Protein AF-A0A1S6H492-F1 (afdb_monomer_lite)

Secondary structure (DSSP, 8-state):
-HHHHHHHHHHHHSTHHHH-HHHHHHHHHH-PPPHHHHHHHHHHHHHHHHHHHTTT-TTTTT-TTHHHHHHHHHHHHHHHHHHHHHHHHHHHHHHHH--

Sequence (99 aa):
MYQAYTSAKLALANPILSADPEKFAEQIASSIPPLWAWLVTGVSLIITLGLLSAWWVPRLTKWRWLALTNGLWLGGWTLYILLWLVVAVIVVSNLLRFT

pLDDT: mean 70.69, std 13.0, range [40.59, 89.19]

Structure (mmCIF, N/CA/C/O backbone):
data_AF-A0A1S6H492-F1
#
_entry.id   AF-A0A1S6H492-F1
#
loop_
_atom_site.group_PDB
_atom_site.id
_atom_site.type_symbol
_atom_site.label_atom_id
_atom_site.label_alt_id
_atom_site.label_comp_id
_atom_site.label_asym_id
_atom_site.label_entity_id
_atom_site.label_seq_id
_atom_site.pdbx_PDB_ins_code
_atom_site.Cartn_x
_atom_site.Cartn_y
_atom_site.Cartn_z
_atom_site.occupancy
_atom_site.B_iso_or_equiv
_atom_site.auth_seq_id
_atom_site.auth_comp_id
_atom_site.auth_asym_id
_atom_site.auth_atom_id
_atom_site.pdbx_PDB_model_num
ATOM 1 N N . MET A 1 1 ? 5.078 9.620 -3.240 1.00 43.97 1 MET A N 1
ATOM 2 C CA . MET A 1 1 ? 4.365 10.408 -4.274 1.00 43.97 1 MET A CA 1
ATOM 3 C C . MET A 1 1 ? 5.314 11.045 -5.285 1.00 43.97 1 MET A C 1
ATOM 5 O O . MET A 1 1 ? 5.155 10.749 -6.457 1.00 43.97 1 MET A O 1
ATOM 9 N N . TYR A 1 2 ? 6.317 11.833 -4.865 1.00 40.59 2 TYR A N 1
ATOM 10 C CA . TYR A 1 2 ? 7.239 12.497 -5.804 1.00 40.59 2 TYR A CA 1
ATOM 11 C C . TYR A 1 2 ? 8.034 11.495 -6.660 1.00 40.59 2 TYR A C 1
ATOM 13 O O . TYR A 1 2 ? 7.908 11.535 -7.870 1.00 40.59 2 TYR A O 1
ATOM 21 N N . GLN A 1 3 ? 8.714 10.512 -6.052 1.00 46.22 3 GLN A N 1
ATOM 22 C CA . GLN A 1 3 ? 9.525 9.521 -6.783 1.00 46.22 3 GLN A CA 1
ATOM 23 C C . GLN A 1 3 ? 8.759 8.688 -7.817 1.00 46.22 3 GLN A C 1
ATOM 25 O O . GLN A 1 3 ? 9.281 8.495 -8.904 1.00 46.22 3 GLN A O 1
ATOM 30 N N . ALA A 1 4 ? 7.538 8.238 -7.509 1.00 50.56 4 ALA A N 1
ATOM 31 C CA . ALA A 1 4 ? 6.721 7.463 -8.448 1.00 50.56 4 ALA A CA 1
ATOM 32 C C . ALA A 1 4 ? 6.282 8.306 -9.659 1.00 50.56 4 ALA A C 1
ATOM 34 O O . ALA A 1 4 ? 6.234 7.815 -10.783 1.00 50.56 4 ALA A O 1
ATOM 35 N N . TYR A 1 5 ? 6.007 9.597 -9.439 1.00 49.84 5 TYR A N 1
ATOM 36 C CA . TYR A 1 5 ? 5.728 10.540 -10.517 1.00 49.84 5 TYR A CA 1
ATOM 37 C C . TYR A 1 5 ? 6.994 10.856 -11.319 1.00 49.84 5 TYR A C 1
ATOM 39 O O . TYR A 1 5 ? 6.932 10.918 -12.541 1.00 49.84 5 TYR A O 1
ATOM 47 N N . THR A 1 6 ? 8.160 10.993 -10.675 1.00 53.25 6 THR A N 1
ATOM 48 C CA . THR A 1 6 ? 9.432 11.201 -11.382 1.00 53.25 6 THR A CA 1
ATOM 49 C C . THR A 1 6 ? 9.851 9.975 -12.183 1.00 53.25 6 THR A C 1
ATOM 51 O O . THR A 1 6 ? 10.312 10.148 -13.302 1.00 53.25 6 THR A O 1
ATOM 54 N N . SER A 1 7 ? 9.664 8.757 -11.667 1.00 53.62 7 SER A N 1
ATOM 55 C CA . SER A 1 7 ? 9.988 7.510 -12.368 1.00 53.62 7 SER A CA 1
ATOM 56 C C . SER A 1 7 ? 9.007 7.219 -13.501 1.00 53.62 7 SER A C 1
ATOM 58 O O . SER A 1 7 ? 9.442 6.820 -14.572 1.00 53.62 7 SER A O 1
ATOM 60 N N . ALA A 1 8 ? 7.710 7.499 -13.327 1.00 54.62 8 ALA A N 1
ATOM 61 C CA . ALA A 1 8 ? 6.729 7.419 -14.411 1.00 54.62 8 ALA A CA 1
ATOM 62 C C . ALA A 1 8 ? 6.975 8.492 -15.483 1.00 54.62 8 ALA A C 1
ATOM 64 O O . ALA A 1 8 ? 6.898 8.205 -16.672 1.00 54.62 8 ALA A O 1
ATOM 65 N N . LYS A 1 9 ? 7.335 9.717 -15.080 1.00 53.53 9 LYS A N 1
ATOM 66 C CA . LYS A 1 9 ? 7.713 10.793 -16.004 1.00 53.53 9 LYS A CA 1
ATOM 67 C C . LYS A 1 9 ? 9.027 10.481 -16.722 1.00 53.53 9 LYS A C 1
ATOM 69 O O . LYS A 1 9 ? 9.124 10.770 -17.903 1.00 53.53 9 LYS A O 1
ATOM 74 N N . LEU A 1 10 ? 10.000 9.854 -16.059 1.00 54.88 10 LEU A N 1
ATOM 75 C CA . LEU A 1 10 ? 11.216 9.324 -16.687 1.00 54.88 10 LEU A CA 1
ATOM 76 C C . LEU A 1 10 ? 10.896 8.168 -17.645 1.00 54.88 10 LEU A C 1
ATOM 78 O O . LEU A 1 10 ? 11.420 8.159 -18.747 1.00 54.88 10 LEU A O 1
ATOM 82 N N . ALA A 1 11 ? 9.996 7.250 -17.292 1.00 52.94 11 ALA A N 1
ATOM 83 C CA . ALA A 1 11 ? 9.574 6.157 -18.171 1.00 52.94 11 ALA A CA 1
ATOM 84 C C . ALA A 1 11 ? 8.778 6.641 -19.400 1.00 52.94 11 ALA A C 1
ATOM 86 O O . ALA A 1 11 ? 8.876 6.043 -20.465 1.00 52.94 11 ALA A O 1
ATOM 87 N N . LEU A 1 12 ? 8.007 7.727 -19.266 1.00 54.41 12 LEU A N 1
ATOM 88 C CA . LEU A 1 12 ? 7.227 8.334 -20.353 1.00 54.41 12 LEU A CA 1
ATOM 89 C C . LEU A 1 12 ? 8.033 9.324 -21.208 1.00 54.41 12 LEU A C 1
ATOM 91 O O . LEU A 1 12 ? 7.719 9.498 -22.381 1.00 54.41 12 LEU A O 1
ATOM 95 N N . ALA A 1 13 ? 9.031 10.006 -20.636 1.00 52.66 13 ALA A N 1
ATOM 96 C CA . ALA A 1 13 ? 9.813 11.031 -21.335 1.00 52.66 13 ALA A CA 1
ATOM 97 C C . ALA A 1 13 ? 11.083 10.490 -22.004 1.00 52.66 13 ALA A C 1
ATOM 99 O O . ALA A 1 13 ? 11.654 11.181 -22.845 1.00 52.66 13 ALA A O 1
ATOM 100 N N . ASN A 1 14 ? 11.547 9.294 -21.635 1.00 50.66 14 ASN A N 1
ATOM 101 C CA . ASN A 1 14 ? 12.785 8.735 -22.161 1.00 50.66 14 ASN A CA 1
ATOM 102 C C . ASN A 1 14 ? 12.460 7.627 -23.181 1.00 50.66 14 ASN A C 1
ATOM 104 O O . ASN A 1 14 ? 11.801 6.654 -22.813 1.00 50.66 14 ASN A O 1
ATOM 108 N N . PRO A 1 15 ? 12.951 7.699 -24.434 1.00 54.16 15 PRO A N 1
ATOM 109 C CA . PRO A 1 15 ? 12.743 6.664 -25.457 1.00 54.16 15 PRO A CA 1
ATOM 110 C C . PRO A 1 15 ? 13.443 5.329 -25.133 1.00 54.16 15 PRO A C 1
ATOM 112 O O . PRO A 1 15 ? 13.533 4.452 -25.987 1.00 54.16 15 PRO A O 1
ATOM 115 N N . ILE A 1 16 ? 13.929 5.145 -23.902 1.00 52.50 16 ILE A N 1
ATOM 116 C CA . ILE A 1 16 ? 14.597 3.930 -23.427 1.00 52.50 16 ILE A CA 1
ATOM 117 C C . ILE A 1 16 ? 13.649 2.728 -23.517 1.00 52.50 16 ILE A C 1
ATOM 119 O O . ILE A 1 16 ? 14.091 1.650 -23.895 1.00 52.50 16 ILE A O 1
ATOM 123 N N . LEU A 1 17 ? 12.344 2.919 -23.280 1.00 53.28 17 LEU A N 1
ATOM 124 C CA . LEU A 1 17 ? 11.349 1.846 -23.411 1.00 53.28 17 LEU A CA 1
ATOM 125 C C . LEU A 1 17 ? 11.302 1.251 -24.831 1.00 53.28 17 LEU A C 1
ATOM 127 O O . LEU A 1 17 ? 11.073 0.057 -24.983 1.00 53.28 17 LEU A O 1
ATOM 131 N N . SER A 1 18 ? 11.522 2.086 -25.854 1.00 57.38 18 SER A N 1
ATOM 132 C CA . SER A 1 18 ? 11.535 1.680 -27.265 1.00 57.38 18 SER A CA 1
ATOM 133 C C . SER A 1 18 ? 12.930 1.345 -27.798 1.00 57.38 18 SER A C 1
ATOM 135 O O . SER A 1 18 ? 13.037 0.646 -28.798 1.00 57.38 18 SER A O 1
ATOM 137 N N . ALA A 1 19 ? 13.990 1.873 -27.178 1.00 60.03 19 ALA A N 1
ATOM 138 C CA . ALA A 1 19 ? 15.361 1.764 -27.678 1.00 60.03 19 ALA A CA 1
ATOM 139 C C . ALA A 1 19 ? 16.179 0.648 -27.009 1.00 60.03 19 ALA A C 1
ATOM 141 O O . ALA A 1 19 ? 16.997 0.039 -27.682 1.00 60.03 19 ALA A O 1
ATOM 142 N N . ASP A 1 20 ? 15.971 0.387 -25.713 1.00 62.91 20 ASP A N 1
ATOM 143 C CA . ASP A 1 20 ? 16.712 -0.614 -24.928 1.00 62.91 20 ASP A CA 1
ATOM 144 C C . ASP A 1 20 ? 15.810 -1.163 -23.790 1.00 62.91 20 ASP A C 1
ATOM 146 O O . ASP A 1 20 ? 15.967 -0.794 -22.616 1.00 62.91 20 ASP A O 1
ATOM 150 N N . PRO A 1 21 ? 14.839 -2.046 -24.104 1.00 61.62 21 PRO A N 1
ATOM 151 C CA . PRO A 1 21 ? 13.883 -2.571 -23.124 1.00 61.62 21 PRO A CA 1
ATOM 152 C C . PRO A 1 21 ? 14.555 -3.365 -21.990 1.00 61.62 21 PRO A C 1
ATOM 154 O O . PRO A 1 21 ? 14.077 -3.340 -20.855 1.00 61.62 21 PRO A O 1
ATOM 157 N N . GLU A 1 22 ? 15.696 -4.007 -22.256 1.00 63.12 22 GLU A N 1
ATOM 158 C CA . GLU A 1 22 ? 16.468 -4.756 -21.254 1.00 63.12 22 GLU A CA 1
ATOM 159 C C . GLU A 1 22 ? 17.094 -3.836 -20.195 1.00 63.12 22 GLU A C 1
ATOM 161 O O . GLU A 1 22 ? 16.981 -4.105 -19.000 1.00 63.12 22 GLU A O 1
ATOM 166 N N . LYS A 1 23 ? 17.654 -2.685 -20.596 1.00 63.88 23 LYS A N 1
ATOM 167 C CA . LYS A 1 23 ? 18.206 -1.698 -19.648 1.00 63.88 23 LYS A CA 1
ATOM 168 C C . LYS A 1 23 ? 17.121 -1.013 -18.829 1.00 63.88 23 LYS A C 1
ATOM 170 O O . LYS A 1 23 ? 17.349 -0.653 -17.675 1.00 63.88 23 LYS A O 1
ATOM 175 N N . PHE A 1 24 ? 15.935 -0.823 -19.409 1.00 63.44 24 PHE A N 1
ATOM 176 C CA . PHE A 1 24 ? 14.780 -0.332 -18.664 1.00 63.44 24 PHE A CA 1
ATOM 177 C C . PHE A 1 24 ? 14.329 -1.348 -17.604 1.00 63.44 24 PHE A C 1
ATOM 179 O O . PHE A 1 24 ? 14.099 -0.974 -16.452 1.00 63.44 24 PHE A O 1
ATOM 186 N N . ALA A 1 25 ? 14.269 -2.635 -17.961 1.00 58.97 25 ALA A N 1
ATOM 187 C CA . ALA A 1 25 ? 13.979 -3.710 -17.017 1.00 58.97 25 ALA A CA 1
ATOM 188 C C . ALA A 1 25 ? 15.042 -3.800 -15.908 1.00 58.97 25 ALA A C 1
ATOM 190 O O . ALA A 1 25 ? 14.679 -3.918 -14.739 1.00 58.97 25 ALA A O 1
ATOM 191 N N . GLU A 1 26 ? 16.330 -3.647 -16.231 1.00 65.31 26 GLU A N 1
ATOM 192 C CA . GLU A 1 26 ? 17.410 -3.568 -15.238 1.00 65.31 26 GLU A CA 1
ATOM 193 C C . GLU A 1 26 ? 17.296 -2.337 -14.332 1.00 65.31 26 GLU A C 1
ATOM 195 O O . GLU A 1 26 ? 17.522 -2.444 -13.128 1.00 65.31 26 GLU A O 1
ATOM 200 N N . GLN A 1 27 ? 16.910 -1.168 -14.851 1.00 64.38 27 GLN A N 1
ATOM 201 C CA . GLN A 1 27 ? 16.680 0.028 -14.029 1.00 64.38 27 GLN A CA 1
ATOM 202 C C . GLN A 1 27 ? 15.501 -0.140 -13.067 1.00 64.38 27 GLN A C 1
ATOM 204 O O . GLN A 1 27 ? 15.570 0.324 -11.927 1.00 64.38 27 GLN A O 1
ATOM 209 N N . ILE A 1 28 ? 14.437 -0.830 -13.482 1.00 61.62 28 ILE A N 1
ATOM 210 C CA . ILE A 1 28 ? 13.324 -1.183 -12.591 1.00 61.62 28 ILE A CA 1
ATOM 211 C C . ILE A 1 28 ? 13.758 -2.240 -11.568 1.00 61.62 28 ILE A C 1
ATOM 213 O O . ILE A 1 28 ? 13.476 -2.099 -10.383 1.00 61.62 28 ILE A O 1
ATOM 217 N N . ALA A 1 29 ? 14.481 -3.276 -11.993 1.00 58.59 29 ALA A N 1
ATOM 218 C CA . ALA A 1 29 ? 14.943 -4.341 -11.104 1.00 58.59 29 ALA A CA 1
ATOM 219 C C . ALA A 1 29 ? 15.967 -3.841 -10.068 1.00 58.59 29 ALA A C 1
ATOM 221 O O . ALA A 1 29 ? 15.960 -4.282 -8.920 1.00 58.59 29 ALA A O 1
ATOM 222 N N . SER A 1 30 ? 16.826 -2.895 -10.455 1.00 61.72 30 SER A N 1
ATOM 223 C CA . SER A 1 30 ? 17.831 -2.276 -9.580 1.00 61.72 30 SER A CA 1
ATOM 224 C C . SER A 1 30 ? 17.279 -1.149 -8.708 1.00 61.72 30 SER A C 1
ATOM 226 O O . SER A 1 30 ? 17.917 -0.780 -7.719 1.00 61.72 30 SER A O 1
ATOM 228 N N . SER A 1 31 ? 16.079 -0.632 -8.996 1.00 64.31 31 SER A N 1
ATOM 229 C CA . SER A 1 31 ? 15.380 0.297 -8.105 1.00 64.31 31 SER A CA 1
ATOM 230 C C . SER A 1 31 ? 14.695 -0.467 -6.973 1.00 64.31 31 SER A C 1
ATOM 232 O O . SER A 1 31 ? 13.474 -0.508 -6.832 1.00 64.31 31 SER A O 1
ATOM 234 N N . ILE A 1 32 ? 15.534 -1.066 -6.123 1.00 61.41 32 ILE A N 1
ATOM 235 C CA . ILE A 1 32 ? 15.128 -1.646 -4.846 1.00 61.41 32 ILE A CA 1
ATOM 236 C C . ILE A 1 32 ? 14.333 -0.574 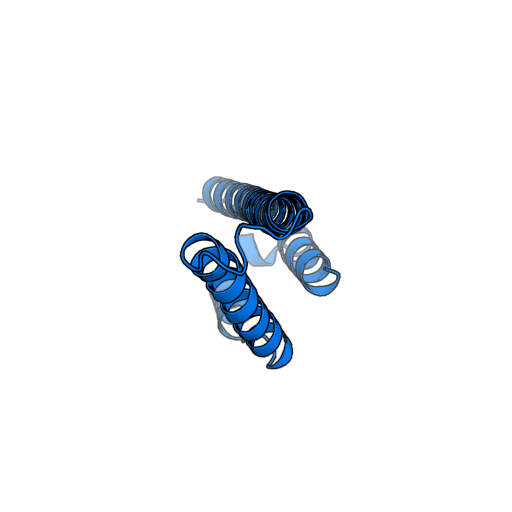-4.089 1.00 61.41 32 ILE A C 1
ATOM 238 O O . ILE A 1 32 ? 14.842 0.541 -3.905 1.00 61.41 32 ILE A O 1
ATOM 242 N N . PRO A 1 33 ? 13.100 -0.877 -3.635 1.00 64.38 33 PRO A N 1
ATOM 243 C CA . PRO A 1 33 ? 12.333 0.067 -2.850 1.00 64.38 33 PRO A CA 1
ATOM 244 C C . PRO A 1 33 ? 13.169 0.458 -1.633 1.00 64.38 33 PRO A C 1
ATOM 246 O O . PRO A 1 33 ? 13.672 -0.421 -0.924 1.00 64.38 33 PRO A O 1
ATOM 249 N N . PRO A 1 34 ? 13.361 1.755 -1.383 1.00 74.38 34 PRO A N 1
ATOM 250 C CA . PRO A 1 34 ? 14.219 2.189 -0.297 1.00 74.38 34 PRO A CA 1
ATOM 251 C C . PRO A 1 34 ? 13.656 1.705 1.048 1.00 74.38 34 PRO A C 1
ATOM 253 O O . PRO A 1 34 ? 12.451 1.512 1.191 1.00 74.38 34 PRO A O 1
ATOM 256 N N . LEU A 1 35 ? 14.517 1.524 2.054 1.00 76.25 35 LEU A N 1
ATOM 257 C CA . LEU A 1 35 ? 14.157 0.967 3.374 1.00 76.25 35 LEU A CA 1
ATOM 258 C C . LEU A 1 35 ? 12.900 1.600 4.001 1.00 76.25 35 LEU A C 1
ATOM 260 O O . LEU A 1 35 ? 12.095 0.910 4.622 1.00 76.25 35 LEU A O 1
ATOM 264 N N . TRP A 1 36 ? 12.685 2.900 3.795 1.00 70.44 36 TRP A N 1
ATOM 265 C CA . TRP A 1 36 ? 11.490 3.596 4.274 1.00 70.44 36 TRP A CA 1
ATOM 266 C C . TRP A 1 36 ? 10.195 3.126 3.597 1.00 70.44 36 TRP A C 1
ATOM 268 O O . TRP A 1 36 ? 9.162 3.082 4.257 1.00 70.44 36 TRP A O 1
ATOM 278 N N . ALA A 1 37 ? 10.226 2.719 2.326 1.00 72.19 37 ALA A N 1
ATOM 279 C CA . ALA A 1 37 ? 9.067 2.150 1.638 1.00 72.19 37 ALA A CA 1
ATOM 280 C C . ALA A 1 37 ? 8.660 0.800 2.255 1.00 72.19 37 ALA A C 1
ATOM 282 O O . ALA A 1 37 ? 7.471 0.541 2.451 1.00 72.19 37 ALA A O 1
ATOM 283 N N . TRP A 1 38 ? 9.639 -0.019 2.648 1.00 78.44 38 TRP A N 1
ATOM 284 C CA . TRP A 1 38 ? 9.396 -1.269 3.372 1.00 78.44 38 TRP A CA 1
ATOM 285 C C . TRP A 1 38 ? 8.839 -1.025 4.774 1.00 78.44 38 TRP A C 1
ATOM 287 O O . TRP A 1 38 ? 7.872 -1.676 5.165 1.00 78.44 38 TRP A O 1
ATOM 297 N N . LEU A 1 39 ? 9.373 -0.039 5.500 1.00 83.12 39 LEU A N 1
ATOM 298 C CA . LEU A 1 39 ? 8.847 0.357 6.810 1.00 83.12 39 LEU A CA 1
ATOM 299 C C . LEU A 1 39 ? 7.404 0.866 6.719 1.00 83.12 39 LEU A C 1
ATOM 301 O O . LEU A 1 39 ? 6.557 0.437 7.497 1.00 83.12 39 LEU A O 1
ATOM 305 N N . VAL A 1 40 ? 7.095 1.729 5.746 1.00 81.19 40 VAL A N 1
ATOM 306 C CA . VAL A 1 40 ? 5.729 2.231 5.516 1.00 81.19 40 VAL A CA 1
ATOM 307 C C . VAL A 1 40 ? 4.780 1.085 5.173 1.00 81.19 40 VAL A C 1
ATOM 309 O O . VAL A 1 40 ? 3.665 1.036 5.697 1.00 81.19 40 VAL A O 1
ATOM 312 N N . THR A 1 41 ? 5.225 0.138 4.346 1.00 80.56 41 THR A N 1
ATOM 313 C CA . THR A 1 41 ? 4.445 -1.057 4.000 1.00 80.56 41 THR A CA 1
ATOM 314 C C . THR A 1 41 ? 4.178 -1.912 5.237 1.00 80.56 41 THR A C 1
ATOM 316 O O . THR A 1 41 ? 3.031 -2.271 5.491 1.00 80.56 41 THR A O 1
ATOM 319 N N . GLY A 1 42 ? 5.202 -2.166 6.057 1.00 85.38 42 GLY A N 1
ATOM 320 C CA . GLY A 1 42 ? 5.082 -2.936 7.296 1.00 85.38 42 GLY A CA 1
ATOM 321 C C . GLY A 1 42 ? 4.139 -2.288 8.309 1.00 85.38 42 GLY A C 1
ATOM 322 O O . GLY A 1 42 ? 3.220 -2.940 8.801 1.00 85.38 42 GLY A O 1
ATOM 323 N N . VAL A 1 43 ? 4.298 -0.986 8.566 1.00 86.94 43 VAL A N 1
ATOM 324 C CA . VAL A 1 43 ? 3.404 -0.221 9.454 1.00 86.94 43 VAL A CA 1
ATOM 325 C C . VAL A 1 43 ? 1.968 -0.262 8.942 1.00 86.94 43 VAL A C 1
ATOM 327 O O . VAL A 1 43 ? 1.040 -0.492 9.714 1.00 86.94 43 VAL A O 1
ATOM 330 N N . SER A 1 44 ? 1.769 -0.101 7.635 1.00 84.19 44 SER A N 1
ATOM 331 C CA . SER A 1 44 ? 0.426 -0.116 7.060 1.00 84.19 44 SER A CA 1
ATOM 332 C C . SER A 1 44 ? -0.232 -1.496 7.136 1.00 84.19 44 SER A C 1
ATOM 334 O O . SER A 1 44 ? -1.439 -1.582 7.361 1.00 84.19 44 SER A O 1
ATOM 336 N N . LEU A 1 45 ? 0.549 -2.572 7.013 1.00 87.38 45 LEU A N 1
ATOM 337 C CA . LEU A 1 45 ? 0.100 -3.948 7.239 1.00 87.38 45 LEU A CA 1
ATOM 338 C C . LEU A 1 45 ? -0.350 -4.151 8.687 1.00 87.38 45 LEU A C 1
ATOM 340 O O . LEU A 1 45 ? -1.444 -4.662 8.921 1.00 87.38 45 LEU A O 1
ATOM 344 N N . ILE A 1 46 ? 0.447 -3.682 9.651 1.00 89.19 46 ILE A N 1
ATOM 345 C CA . ILE A 1 46 ? 0.120 -3.754 11.081 1.00 89.19 46 ILE A CA 1
ATOM 346 C C . ILE A 1 46 ? -1.171 -2.987 11.382 1.00 89.19 46 ILE A C 1
ATOM 348 O O . ILE A 1 46 ? -2.051 -3.522 12.052 1.00 89.19 46 ILE A O 1
ATOM 352 N N . ILE A 1 47 ? -1.325 -1.765 10.861 1.00 85.94 47 ILE A N 1
ATOM 353 C CA . ILE A 1 47 ? -2.542 -0.959 11.055 1.00 85.94 47 ILE A CA 1
ATOM 354 C C . ILE A 1 47 ? -3.753 -1.658 10.439 1.00 85.94 47 ILE A C 1
ATOM 356 O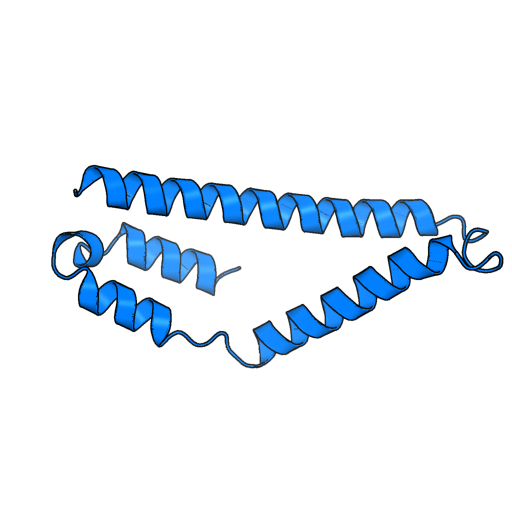 O . ILE A 1 47 ? -4.802 -1.734 11.072 1.00 85.94 47 ILE A O 1
ATOM 360 N N . THR A 1 48 ? -3.611 -2.211 9.234 1.00 85.19 48 THR A N 1
ATOM 361 C CA . THR A 1 48 ? -4.700 -2.915 8.545 1.00 85.19 48 THR A CA 1
ATOM 362 C C . THR A 1 48 ? -5.141 -4.151 9.323 1.00 85.19 48 THR A C 1
ATOM 364 O O . THR A 1 48 ? -6.332 -4.324 9.566 1.00 85.19 48 THR A O 1
ATOM 367 N N . LEU A 1 49 ? -4.196 -4.974 9.785 1.00 86.94 49 LEU A N 1
ATOM 368 C CA . LEU A 1 49 ? -4.478 -6.140 10.627 1.00 86.94 49 LEU A CA 1
ATOM 369 C C . LEU A 1 49 ? -5.077 -5.736 11.980 1.00 86.94 49 LEU A C 1
ATOM 371 O O . LEU A 1 49 ? -6.003 -6.388 12.462 1.00 86.94 49 LEU A O 1
ATOM 375 N N . GLY A 1 50 ? -4.594 -4.647 12.579 1.00 84.88 50 GLY A N 1
ATOM 376 C CA . GLY A 1 50 ? -5.132 -4.079 13.814 1.00 84.88 50 GLY A CA 1
ATOM 377 C C . GLY A 1 50 ? -6.579 -3.609 13.658 1.00 84.88 50 GLY A C 1
ATOM 378 O O . GLY A 1 50 ? -7.431 -3.936 14.479 1.00 84.88 50 GLY A O 1
ATOM 379 N N . LEU A 1 51 ? -6.887 -2.901 12.571 1.00 83.88 51 LEU A N 1
ATOM 380 C CA . LEU A 1 51 ? -8.245 -2.455 12.267 1.00 83.88 51 LEU A CA 1
ATOM 381 C C . LEU A 1 51 ? -9.168 -3.632 11.958 1.00 83.88 51 LEU A C 1
ATOM 383 O O . LEU A 1 51 ? -10.279 -3.654 12.470 1.00 83.88 51 LEU A O 1
ATOM 387 N N . LEU A 1 52 ? -8.715 -4.635 11.199 1.00 84.19 52 LEU A N 1
ATOM 388 C CA . LEU A 1 52 ? -9.482 -5.856 10.927 1.00 84.19 52 LEU A CA 1
ATOM 389 C C . LEU A 1 52 ? -9.764 -6.651 12.203 1.00 84.19 52 LEU A C 1
ATOM 391 O O . LEU A 1 52 ? -10.906 -7.023 12.455 1.00 84.19 52 LEU A O 1
ATOM 395 N N . SER A 1 53 ? -8.750 -6.883 13.036 1.00 84.69 53 SER A N 1
ATOM 396 C CA . SER A 1 53 ? -8.903 -7.621 14.297 1.00 84.69 53 SER A CA 1
ATOM 397 C C . SER A 1 53 ? -9.775 -6.879 15.312 1.00 84.69 53 SER A C 1
ATOM 399 O O . SER A 1 53 ? -10.508 -7.516 16.068 1.00 84.69 53 SER A O 1
ATOM 401 N N . ALA A 1 54 ? -9.804 -5.544 15.281 1.00 81.62 54 ALA A N 1
ATOM 402 C CA . ALA A 1 54 ? -10.676 -4.745 16.137 1.00 81.62 54 ALA A CA 1
ATOM 403 C C . ALA A 1 54 ? -12.182 -4.976 15.885 1.00 81.62 54 ALA A C 1
ATOM 405 O O . ALA A 1 54 ? -12.984 -4.708 16.779 1.00 81.62 54 ALA A O 1
ATOM 406 N N . TRP A 1 55 ? -12.575 -5.542 14.735 1.00 76.62 55 TRP A N 1
ATOM 407 C CA . TRP A 1 55 ? -13.959 -5.979 14.481 1.00 76.62 55 TRP A CA 1
ATOM 408 C C . TRP A 1 55 ? -14.345 -7.258 15.227 1.00 76.62 55 TRP A C 1
ATOM 410 O O . TRP A 1 55 ? -15.524 -7.488 15.481 1.00 76.62 55 TRP A O 1
ATOM 420 N N . TRP A 1 56 ? -13.365 -8.074 15.612 1.00 82.75 56 TRP A N 1
ATOM 421 C CA . TRP A 1 56 ? -13.583 -9.344 16.310 1.00 82.75 56 TRP A CA 1
ATOM 422 C C . TRP A 1 56 ? -13.540 -9.190 17.833 1.00 82.75 56 TRP A C 1
ATOM 424 O O . TRP A 1 56 ? -13.924 -10.102 18.563 1.00 82.75 56 TRP A O 1
ATOM 434 N N . VAL A 1 57 ? -13.100 -8.031 18.335 1.00 83.75 57 VAL A N 1
ATOM 435 C CA . VAL A 1 57 ? -12.983 -7.751 19.769 1.00 83.75 57 VAL A CA 1
ATOM 436 C C . VAL A 1 57 ? -14.209 -6.957 20.254 1.00 83.75 57 VAL A C 1
ATOM 438 O O . VAL A 1 57 ? -14.336 -5.775 19.924 1.00 83.75 57 VAL A O 1
ATOM 441 N N . PRO A 1 58 ? -15.071 -7.521 21.130 1.00 73.12 58 PRO A N 1
ATOM 442 C CA . PRO A 1 58 ? -16.319 -6.879 21.577 1.00 73.12 58 PRO A CA 1
ATOM 443 C C . PRO A 1 58 ? -16.133 -5.536 22.302 1.00 73.12 58 PRO A C 1
ATOM 445 O O . PRO A 1 58 ? -17.058 -4.731 22.400 1.00 73.12 58 PRO A O 1
ATOM 448 N N . ARG A 1 59 ? -14.943 -5.298 22.871 1.00 76.88 59 ARG A N 1
ATOM 449 C CA . ARG A 1 59 ? -14.580 -4.019 23.503 1.00 76.88 59 ARG A CA 1
ATOM 450 C C . ARG A 1 59 ? -14.294 -2.920 22.479 1.00 76.88 59 ARG A C 1
ATOM 452 O O . ARG A 1 59 ? -14.594 -1.765 22.757 1.00 76.88 59 ARG A O 1
ATOM 459 N N . LEU A 1 60 ? -13.726 -3.272 21.327 1.00 73.12 60 LEU A N 1
ATOM 460 C CA . LEU A 1 60 ? -13.298 -2.318 20.303 1.00 73.12 60 LEU A CA 1
ATOM 461 C C . LEU A 1 60 ? -14.421 -2.004 19.309 1.00 73.12 60 LEU A C 1
ATOM 463 O O . LEU A 1 60 ? -14.522 -0.870 18.853 1.00 73.12 60 LEU A O 1
ATOM 467 N N . THR A 1 61 ? -15.338 -2.941 19.060 1.00 69.62 61 THR A N 1
ATOM 468 C CA . THR A 1 61 ? -16.529 -2.714 18.219 1.00 69.62 61 THR A CA 1
ATOM 469 C C . THR A 1 61 ? -17.479 -1.646 18.761 1.00 69.62 61 THR A C 1
ATOM 471 O O . THR A 1 61 ? -18.189 -1.008 17.991 1.00 69.62 61 THR A O 1
ATOM 474 N N . LYS A 1 62 ? -17.467 -1.387 20.076 1.00 77.12 62 LYS A N 1
ATOM 475 C CA . LYS A 1 62 ? -18.240 -0.295 20.699 1.00 77.12 62 LYS A CA 1
ATOM 476 C C . LYS A 1 62 ? -17.659 1.096 20.431 1.00 77.12 62 LYS A C 1
ATOM 478 O O . LYS A 1 62 ? -18.292 2.099 20.764 1.00 77.12 62 LYS A O 1
ATOM 483 N N . TRP A 1 63 ? -16.455 1.190 19.868 1.00 80.44 63 TRP A N 1
ATOM 484 C CA . TRP A 1 63 ? -15.839 2.474 19.576 1.00 80.44 63 TRP A CA 1
ATOM 485 C C . TRP A 1 63 ? -16.555 3.142 18.396 1.00 80.44 63 TRP A C 1
ATOM 487 O O . TRP A 1 63 ? -16.438 2.707 17.254 1.00 80.44 63 TRP A O 1
ATOM 497 N N . ARG A 1 64 ? -17.287 4.231 18.674 1.00 80.62 64 ARG A N 1
ATOM 498 C CA . ARG A 1 64 ? -18.108 4.963 17.683 1.00 80.62 64 ARG A CA 1
ATOM 499 C C . ARG A 1 64 ? -17.353 5.361 16.411 1.00 80.62 64 ARG A C 1
ATOM 501 O O . ARG A 1 64 ? -17.972 5.476 15.361 1.00 80.62 64 ARG A O 1
ATOM 508 N N . TRP A 1 65 ? -16.042 5.568 16.503 1.00 84.81 65 TRP A N 1
ATOM 509 C CA . TRP A 1 65 ? -15.213 6.005 15.380 1.00 84.81 65 TRP A CA 1
ATOM 510 C C . TRP A 1 65 ? -14.561 4.855 14.609 1.00 84.81 65 TRP A C 1
ATOM 512 O O . TRP A 1 65 ? -13.988 5.104 13.556 1.00 84.81 65 TRP A O 1
ATOM 522 N N . LEU A 1 66 ? -14.678 3.603 15.068 1.00 81.50 66 LEU A N 1
ATOM 523 C CA . LEU A 1 66 ? -14.043 2.445 14.429 1.00 81.50 66 LEU A CA 1
ATOM 524 C C . LEU A 1 66 ? -14.456 2.304 12.957 1.00 81.50 66 LEU A C 1
ATOM 526 O O . LEU A 1 66 ? -13.605 2.116 12.093 1.00 81.50 66 LEU A O 1
ATOM 530 N N . ALA A 1 67 ? -15.751 2.445 12.664 1.00 79.56 67 ALA A N 1
ATOM 531 C CA . ALA A 1 67 ? -16.270 2.359 11.302 1.00 79.56 67 ALA A CA 1
ATOM 532 C C . ALA A 1 67 ? -15.750 3.495 10.405 1.00 79.56 67 ALA A C 1
ATOM 534 O O . ALA A 1 67 ? -15.412 3.252 9.250 1.00 79.56 67 ALA A O 1
ATOM 535 N N . LEU A 1 68 ? -15.630 4.715 10.944 1.00 85.75 68 LEU A N 1
ATOM 536 C CA . LEU A 1 68 ? -15.120 5.871 10.204 1.00 85.75 68 LEU A CA 1
ATOM 537 C C . LEU A 1 68 ? -13.621 5.725 9.918 1.00 85.75 68 LEU A C 1
ATOM 539 O O . LEU A 1 68 ? -13.197 5.880 8.777 1.00 85.75 68 LEU A O 1
ATOM 543 N N . THR A 1 69 ? -12.827 5.368 10.930 1.00 84.38 69 THR A N 1
ATOM 544 C CA . THR A 1 69 ? -11.382 5.151 10.790 1.00 84.38 69 THR A CA 1
ATOM 545 C C . THR A 1 69 ? -11.092 4.001 9.830 1.00 84.38 69 THR A C 1
ATOM 547 O O . THR A 1 69 ? -10.237 4.135 8.961 1.00 84.38 69 THR A O 1
ATOM 550 N N . ASN A 1 70 ? -11.838 2.895 9.928 1.00 83.62 70 ASN A N 1
ATOM 551 C CA . ASN A 1 70 ? -11.675 1.764 9.020 1.00 83.62 70 ASN A CA 1
ATOM 552 C C . ASN A 1 70 ? -12.123 2.113 7.593 1.00 83.62 70 ASN A C 1
ATOM 554 O O . ASN A 1 70 ? -11.440 1.769 6.637 1.00 83.62 70 ASN A O 1
ATOM 558 N N . GLY A 1 71 ? -13.226 2.853 7.442 1.00 80.88 71 GLY A N 1
ATOM 559 C CA . GLY A 1 71 ? -13.712 3.319 6.143 1.00 80.88 71 GLY A CA 1
ATOM 560 C C . GLY A 1 71 ? -12.739 4.273 5.450 1.00 80.88 71 GLY A C 1
ATOM 561 O O . GLY A 1 71 ? -12.458 4.103 4.268 1.00 80.88 71 GLY A O 1
ATOM 562 N N . LEU A 1 72 ? -12.164 5.232 6.180 1.00 87.94 72 LEU A N 1
ATOM 563 C CA . LEU A 1 72 ? -11.149 6.144 5.646 1.00 87.94 72 LEU A CA 1
ATOM 564 C C . LEU A 1 72 ? -9.849 5.411 5.302 1.00 87.94 72 LEU A C 1
ATOM 566 O O . LEU A 1 72 ? -9.256 5.678 4.259 1.00 87.94 72 LEU A O 1
ATOM 570 N N . TRP A 1 73 ? -9.425 4.469 6.147 1.00 85.69 73 TRP A N 1
ATOM 571 C CA . TRP A 1 73 ? -8.212 3.688 5.920 1.00 85.69 73 TRP A CA 1
ATOM 572 C C . TRP A 1 73 ? -8.344 2.763 4.708 1.00 85.69 73 TRP 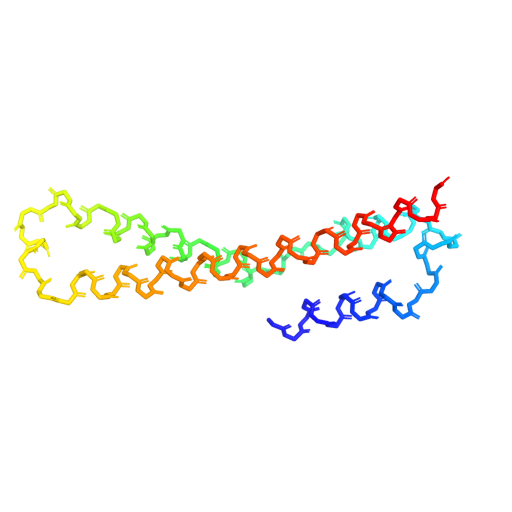A C 1
ATOM 574 O O . TRP A 1 73 ? -7.519 2.818 3.796 1.00 85.69 73 TRP A O 1
ATOM 584 N N . LEU A 1 74 ? -9.411 1.960 4.652 1.00 82.06 74 LEU A N 1
ATOM 585 C CA . LEU A 1 74 ? -9.695 1.063 3.529 1.00 82.06 74 LEU A CA 1
ATOM 586 C C . LEU A 1 74 ? -10.020 1.841 2.252 1.00 82.06 74 LEU A C 1
ATOM 588 O O . LEU A 1 74 ? -9.582 1.449 1.172 1.00 82.06 74 LEU A O 1
ATOM 592 N N . GLY A 1 75 ? -10.738 2.960 2.361 1.00 83.56 75 GLY A N 1
ATOM 593 C CA . GLY A 1 75 ? -11.023 3.855 1.241 1.00 83.56 75 GLY A CA 1
ATOM 594 C C . GLY A 1 75 ? -9.747 4.456 0.654 1.00 83.56 75 GLY A C 1
ATOM 595 O O . GLY A 1 75 ? -9.540 4.390 -0.556 1.00 83.56 75 GLY A O 1
ATOM 596 N N . GLY A 1 76 ? -8.845 4.957 1.504 1.00 83.75 76 GLY A N 1
ATOM 597 C CA . GLY A 1 76 ? -7.532 5.455 1.090 1.00 83.75 76 GLY A CA 1
ATOM 598 C C . GLY A 1 76 ? -6.674 4.375 0.425 1.00 83.75 76 GLY A C 1
ATOM 599 O O . GLY A 1 76 ? -6.092 4.616 -0.632 1.00 83.75 76 GLY A O 1
ATOM 600 N N . TRP A 1 77 ? -6.659 3.163 0.986 1.00 82.06 77 TRP A N 1
ATOM 601 C CA . TRP A 1 77 ? -5.983 2.003 0.393 1.00 82.06 77 TRP A CA 1
ATOM 602 C C . TRP A 1 77 ? -6.559 1.608 -0.967 1.00 82.06 77 TRP A C 1
ATOM 604 O O . TRP A 1 77 ? -5.809 1.363 -1.910 1.00 82.06 77 TRP A O 1
ATOM 614 N N . THR A 1 78 ? -7.883 1.593 -1.093 1.00 79.75 78 THR A N 1
ATOM 615 C CA . THR A 1 78 ? -8.571 1.280 -2.353 1.00 79.75 78 THR A CA 1
ATOM 616 C C . THR A 1 78 ? -8.211 2.300 -3.430 1.00 79.75 78 THR A C 1
ATOM 618 O O . THR A 1 78 ? -7.895 1.925 -4.557 1.00 79.75 78 THR A O 1
ATOM 621 N N . LEU A 1 79 ? -8.177 3.589 -3.075 1.00 83.25 79 LEU A N 1
ATOM 622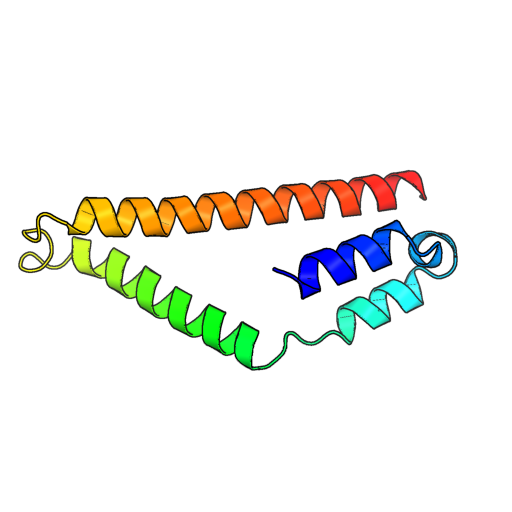 C CA . LEU A 1 79 ? -7.800 4.667 -3.989 1.00 83.25 79 LEU A CA 1
ATOM 623 C C . LEU A 1 79 ? -6.329 4.561 -4.424 1.00 83.25 79 LEU A C 1
ATOM 625 O O . LEU A 1 79 ? -6.008 4.767 -5.593 1.00 83.25 79 LEU A O 1
ATOM 629 N N . TYR A 1 80 ? -5.443 4.191 -3.496 1.00 80.12 80 TYR A N 1
ATOM 630 C CA . TYR A 1 80 ? -4.032 3.929 -3.777 1.00 80.12 80 TYR A CA 1
ATOM 631 C C . TYR A 1 80 ? -3.845 2.763 -4.758 1.00 80.12 80 TYR A C 1
ATOM 633 O O . TYR A 1 80 ? -3.102 2.899 -5.730 1.00 80.12 80 TYR A O 1
ATOM 641 N N . ILE A 1 81 ? -4.549 1.644 -4.553 1.00 79.75 81 ILE A N 1
ATOM 642 C CA . ILE A 1 81 ? -4.509 0.483 -5.456 1.00 79.75 81 ILE A CA 1
ATOM 643 C C . ILE A 1 81 ? -5.048 0.856 -6.841 1.00 79.75 81 ILE A C 1
ATO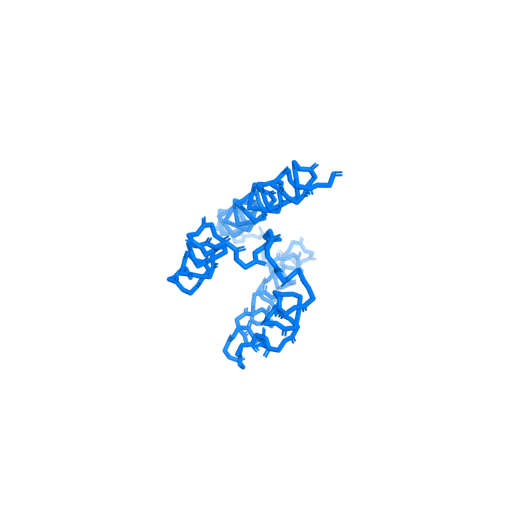M 645 O O . ILE A 1 81 ? -4.412 0.536 -7.842 1.00 79.75 81 ILE A O 1
ATOM 649 N N . LEU A 1 82 ? -6.177 1.571 -6.911 1.00 81.12 82 LEU A N 1
ATOM 650 C CA . LEU A 1 82 ? -6.753 2.065 -8.167 1.00 81.12 82 LEU A CA 1
ATOM 651 C C . LEU A 1 82 ? -5.757 2.919 -8.958 1.00 81.12 82 LEU A C 1
ATOM 653 O O . LEU A 1 82 ? -5.582 2.702 -10.155 1.00 81.12 82 LEU A O 1
ATOM 657 N N . LEU A 1 83 ? -5.067 3.850 -8.295 1.00 79.88 83 LEU A N 1
ATOM 658 C CA . LEU A 1 83 ? -4.032 4.674 -8.925 1.00 79.88 83 LEU A CA 1
ATOM 659 C C . LEU A 1 83 ? -2.892 3.825 -9.498 1.00 79.88 83 LEU A C 1
ATOM 661 O O . LEU A 1 83 ? -2.488 4.036 -10.641 1.00 79.88 83 LEU A O 1
ATOM 665 N N . TRP A 1 84 ? -2.392 2.848 -8.740 1.00 77.38 84 TRP A N 1
ATOM 666 C CA . TRP A 1 84 ? -1.351 1.936 -9.221 1.00 77.38 84 TRP A CA 1
ATOM 667 C C . TRP A 1 84 ? -1.815 1.065 -10.384 1.00 77.38 84 TRP A C 1
ATOM 669 O O . TRP A 1 84 ? -1.043 0.832 -11.310 1.00 77.38 84 TRP A O 1
ATOM 679 N N . LEU A 1 85 ? -3.073 0.626 -10.371 1.00 78.62 85 LEU A N 1
ATOM 680 C CA . LEU A 1 85 ? -3.663 -0.150 -11.454 1.00 78.62 85 LEU A CA 1
ATOM 681 C C . LEU A 1 85 ? -3.744 0.679 -12.740 1.00 78.62 85 LEU A C 1
ATOM 683 O O . LEU A 1 85 ? -3.356 0.192 -13.796 1.00 78.62 85 LEU A O 1
ATOM 687 N N . VAL A 1 86 ? -4.145 1.953 -12.654 1.00 76.94 86 VAL A N 1
ATOM 688 C CA . VAL A 1 86 ? -4.116 2.882 -13.798 1.00 76.94 86 VAL A CA 1
ATOM 689 C C . VAL A 1 86 ? -2.695 3.045 -14.340 1.00 76.94 86 VAL A C 1
ATOM 691 O O . VAL A 1 86 ? -2.488 2.938 -15.547 1.00 76.94 86 VAL A O 1
ATOM 694 N N . VAL A 1 87 ? -1.703 3.252 -13.467 1.00 74.19 87 VAL A N 1
ATOM 695 C CA . VAL A 1 87 ? -0.291 3.345 -13.880 1.00 74.19 87 VAL A CA 1
ATOM 696 C C . VAL A 1 87 ? 0.159 2.060 -14.575 1.00 74.19 87 VAL A C 1
ATOM 698 O O . VAL A 1 87 ? 0.747 2.133 -15.651 1.00 74.19 87 VAL A O 1
ATOM 701 N N . ALA A 1 88 ? -0.157 0.891 -14.016 1.00 72.75 88 ALA A N 1
ATOM 702 C CA . ALA A 1 88 ? 0.178 -0.398 -14.612 1.00 72.75 88 ALA A CA 1
ATOM 703 C C . ALA A 1 88 ? -0.464 -0.571 -15.996 1.00 72.75 88 ALA A C 1
ATOM 705 O O . ALA A 1 88 ? 0.225 -0.951 -16.936 1.00 72.75 88 ALA A O 1
ATOM 706 N N . VAL A 1 89 ? -1.746 -0.223 -16.157 1.00 74.62 89 VAL A N 1
ATOM 707 C CA . VAL A 1 89 ? -2.441 -0.279 -17.453 1.00 74.62 89 VAL A CA 1
ATOM 708 C C . VAL A 1 89 ? -1.784 0.645 -18.476 1.00 74.62 89 VAL A C 1
ATOM 710 O O . VAL A 1 89 ? -1.588 0.228 -19.614 1.00 74.62 89 VAL A O 1
ATOM 713 N N . ILE A 1 90 ? -1.404 1.869 -18.095 1.00 72.25 90 ILE A N 1
ATOM 714 C CA . ILE A 1 90 ? -0.702 2.805 -18.989 1.00 72.25 90 ILE A CA 1
ATOM 715 C C . ILE A 1 90 ? 0.654 2.233 -19.413 1.00 72.25 90 ILE A C 1
ATOM 717 O O . ILE A 1 90 ? 0.992 2.269 -20.594 1.00 72.25 90 ILE A O 1
ATOM 721 N N . VAL A 1 91 ? 1.426 1.691 -18.467 1.00 70.00 91 VAL A N 1
ATOM 722 C CA . VAL A 1 91 ? 2.738 1.089 -18.743 1.00 70.00 91 VAL A CA 1
ATOM 723 C C . VAL A 1 91 ? 2.596 -0.119 -19.671 1.00 70.00 91 VAL A C 1
ATOM 725 O O . VAL A 1 91 ? 3.283 -0.179 -20.687 1.00 70.00 91 VAL A O 1
ATOM 728 N N . VAL A 1 92 ? 1.669 -1.037 -19.383 1.00 72.38 92 VAL A N 1
ATOM 729 C CA . VAL A 1 92 ? 1.416 -2.234 -20.205 1.00 72.38 92 VAL A CA 1
ATOM 730 C C . VAL A 1 92 ? 0.893 -1.860 -21.591 1.00 72.38 92 VAL A C 1
ATOM 732 O O . VAL A 1 92 ? 1.384 -2.386 -22.582 1.00 72.38 92 VAL A O 1
ATOM 735 N N . SER A 1 93 ? -0.054 -0.923 -21.689 1.00 64.69 93 SER A N 1
ATOM 736 C CA . SER A 1 93 ? -0.595 -0.47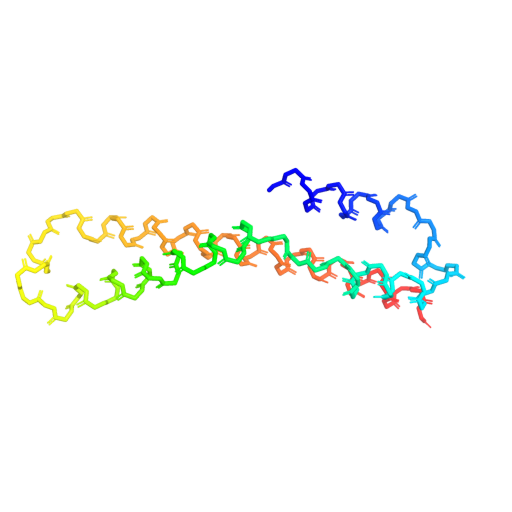4 -22.981 1.00 64.69 93 SER A CA 1
ATOM 737 C C . SER A 1 93 ? 0.474 0.198 -23.840 1.00 64.69 93 SER A C 1
ATOM 739 O O . SER A 1 93 ? 0.494 0.003 -25.051 1.00 64.69 93 SER A O 1
ATOM 741 N N . ASN A 1 94 ? 1.384 0.964 -23.227 1.00 63.28 94 ASN A N 1
ATOM 742 C CA . ASN A 1 94 ? 2.531 1.522 -23.939 1.00 63.28 94 ASN A CA 1
ATOM 743 C C . ASN A 1 94 ? 3.490 0.422 -24.403 1.00 63.28 94 ASN A C 1
ATOM 745 O O . ASN A 1 94 ? 3.853 0.429 -25.571 1.00 63.28 94 ASN A O 1
ATOM 749 N N . LEU A 1 95 ? 3.849 -0.544 -23.550 1.00 60.31 95 LEU A N 1
ATOM 750 C CA . LEU A 1 95 ? 4.700 -1.679 -23.941 1.00 60.31 95 LEU A CA 1
ATOM 751 C C . LEU A 1 95 ? 4.103 -2.474 -25.116 1.00 60.31 95 LEU A C 1
ATOM 753 O O . LEU A 1 95 ? 4.804 -2.758 -26.083 1.00 60.31 95 LEU A O 1
ATOM 757 N N . LEU A 1 96 ? 2.799 -2.762 -25.072 1.00 62.34 96 LEU A N 1
ATOM 758 C CA . LEU A 1 96 ? 2.083 -3.471 -26.139 1.00 62.34 96 LEU A CA 1
ATOM 759 C C . LEU A 1 96 ? 1.991 -2.676 -27.445 1.00 62.34 96 LEU A C 1
ATOM 761 O O . LEU A 1 96 ? 1.840 -3.264 -28.504 1.00 62.34 96 LEU A O 1
ATOM 765 N N . ARG A 1 97 ? 2.069 -1.343 -27.396 1.00 50.00 97 ARG A N 1
ATOM 766 C CA . ARG A 1 97 ? 2.076 -0.506 -28.603 1.00 50.00 97 ARG A CA 1
ATOM 767 C C . ARG A 1 97 ? 3.427 -0.528 -29.330 1.00 50.00 97 ARG A C 1
ATOM 769 O O . ARG A 1 97 ? 3.480 -0.163 -30.500 1.00 50.00 97 ARG A O 1
ATOM 776 N N . PHE A 1 98 ? 4.501 -0.895 -28.632 1.00 45.84 98 PHE A N 1
ATOM 777 C CA . PHE A 1 98 ? 5.860 -0.989 -29.175 1.00 45.84 98 PHE A CA 1
ATOM 778 C C . PHE A 1 98 ? 6.277 -2.424 -29.553 1.00 45.84 98 PHE A C 1
ATOM 780 O O . PHE A 1 98 ? 7.378 -2.596 -30.073 1.00 45.84 98 PHE A O 1
ATOM 787 N N . THR A 1 99 ? 5.425 -3.427 -29.306 1.00 47.94 99 THR A N 1
ATOM 788 C CA . THR A 1 99 ? 5.581 -4.819 -29.783 1.00 47.94 99 THR A CA 1
ATOM 789 C C . THR A 1 99 ? 4.699 -5.063 -30.998 1.00 47.94 99 THR A C 1
ATOM 791 O O . THR A 1 99 ? 5.122 -5.867 -31.856 1.00 47.94 99 THR A O 1
#

Foldseek 3Di:
DVVVVVVLCCVVVDCCVQVPVPVVVVVVVVPDPPPVVVVVVVVLVVVLVVLVVLCVDPVSVPPPCSCVVNCVSVVVVVVVVVVVVVSVCVSVVVSVVSD

Radius of gyration: 18.86 Å; chains: 1; bounding box: 36×22×53 Å